Protein AF-A0A0F9I309-F1 (afdb_monomer)

Mean predicted aligned error: 13.03 Å

Organism: NCBI:txid412755

Sequence (153 aa):
MSNEKQIKEERSMVNDWACAQQLEIFKQRYLDPMEVRYEKAQKILDNKAHRWESLEQKQKAKDKFDEMDGYLSLYRALYGATMDLIHQHESLVNTMANGYSSWYNVASKKGKQMTEMMSMQANEIERIFQTFYDALGPLKLPLQPTKYKQDEN

Structure (mmCIF, N/CA/C/O backbone):
data_AF-A0A0F9I309-F1
#
_entry.id   AF-A0A0F9I309-F1
#
loop_
_atom_site.group_PDB
_atom_site.id
_atom_site.type_symbol
_atom_site.label_atom_id
_atom_site.label_alt_id
_atom_site.label_comp_id
_atom_site.label_asym_id
_atom_site.label_entity_id
_atom_site.label_seq_id
_atom_site.pdbx_PDB_ins_code
_atom_site.Cartn_x
_atom_site.Cartn_y
_atom_site.Cartn_z
_atom_site.occupancy
_atom_site.B_iso_or_equiv
_atom_site.auth_seq_id
_atom_site.auth_comp_id
_atom_site.auth_asym_id
_atom_site.auth_atom_id
_atom_site.pdbx_PDB_model_num
ATOM 1 N N . MET A 1 1 ? 15.939 39.214 -5.386 1.00 43.41 1 MET A N 1
ATOM 2 C CA . MET A 1 1 ? 15.252 38.232 -6.255 1.00 43.41 1 MET A CA 1
ATOM 3 C C . MET A 1 1 ? 16.238 37.154 -6.710 1.00 43.41 1 MET A C 1
ATOM 5 O O . MET A 1 1 ? 16.687 37.217 -7.844 1.00 43.41 1 MET A O 1
ATOM 9 N N . SER A 1 2 ? 16.637 36.206 -5.849 1.00 45.41 2 SER A N 1
ATOM 10 C CA . SER A 1 2 ? 17.481 35.085 -6.316 1.00 45.41 2 SER A CA 1
ATOM 11 C C . SER A 1 2 ? 17.544 33.865 -5.380 1.00 45.41 2 SER A C 1
ATOM 13 O O . SER A 1 2 ? 18.601 33.264 -5.261 1.00 45.41 2 SER A O 1
ATOM 15 N N . ASN A 1 3 ? 16.436 33.470 -4.742 1.00 43.28 3 ASN A N 1
ATOM 16 C CA . ASN A 1 3 ? 16.362 32.159 -4.064 1.00 43.28 3 ASN A CA 1
ATOM 17 C C . ASN A 1 3 ? 15.419 31.170 -4.764 1.00 43.28 3 ASN A C 1
ATOM 19 O O . ASN A 1 3 ? 15.589 29.965 -4.643 1.00 43.28 3 ASN A O 1
ATOM 23 N N . GLU A 1 4 ? 14.467 31.649 -5.566 1.00 39.97 4 GLU A N 1
ATOM 24 C CA . GLU A 1 4 ? 13.507 30.772 -6.255 1.00 39.97 4 GLU A CA 1
ATOM 25 C C . GLU A 1 4 ? 14.083 30.100 -7.509 1.00 39.97 4 GLU A C 1
ATOM 27 O O . GLU A 1 4 ? 13.566 29.077 -7.954 1.00 39.97 4 GLU A O 1
ATOM 32 N N . LYS A 1 5 ? 15.169 30.646 -8.076 1.00 40.78 5 LYS A N 1
ATOM 33 C CA . LYS A 1 5 ? 15.830 30.054 -9.248 1.00 40.78 5 LYS A CA 1
ATOM 34 C C . LYS A 1 5 ? 16.751 28.883 -8.894 1.00 40.78 5 LYS A C 1
ATOM 36 O O . LYS A 1 5 ? 16.805 27.944 -9.672 1.00 40.78 5 LYS A O 1
ATOM 41 N N . GLN A 1 6 ? 17.375 28.874 -7.712 1.00 37.47 6 GLN A N 1
ATOM 42 C CA . GLN A 1 6 ? 18.229 27.756 -7.282 1.00 37.47 6 GLN A CA 1
ATOM 43 C C . GLN A 1 6 ? 17.436 26.521 -6.827 1.00 37.47 6 GLN A C 1
ATOM 45 O O . GLN A 1 6 ? 17.901 25.404 -6.999 1.00 37.47 6 GLN A O 1
ATOM 50 N N . ILE A 1 7 ? 16.199 26.684 -6.346 1.00 42.81 7 ILE A N 1
ATOM 51 C CA . ILE A 1 7 ? 15.350 25.550 -5.924 1.00 42.81 7 ILE A CA 1
ATOM 52 C C . ILE A 1 7 ? 14.798 24.760 -7.133 1.00 42.81 7 ILE A C 1
ATOM 54 O O . ILE A 1 7 ? 14.333 23.628 -6.991 1.00 42.81 7 ILE A O 1
ATOM 58 N N . LYS A 1 8 ? 14.853 25.325 -8.347 1.00 40.03 8 LYS A N 1
ATOM 59 C CA . LYS A 1 8 ? 14.338 24.673 -9.561 1.00 40.03 8 LYS A CA 1
ATOM 60 C C . LYS A 1 8 ? 15.327 23.720 -10.237 1.00 40.03 8 LYS A C 1
ATOM 62 O O . LYS A 1 8 ? 14.873 22.868 -10.994 1.00 40.03 8 LYS A O 1
ATOM 67 N N . GLU A 1 9 ? 16.627 23.832 -9.968 1.00 38.66 9 GLU A N 1
ATOM 68 C CA . GLU A 1 9 ? 17.665 23.126 -10.740 1.00 38.66 9 GLU A CA 1
ATOM 69 C C . GLU A 1 9 ? 18.147 21.799 -10.124 1.00 38.66 9 GLU A C 1
ATOM 71 O O . GLU A 1 9 ? 18.822 21.033 -10.801 1.00 38.66 9 GLU A O 1
ATOM 76 N N . GLU A 1 10 ? 17.706 21.428 -8.918 1.00 36.94 10 GLU A N 1
ATOM 77 C CA . GLU A 1 10 ? 18.048 20.136 -8.286 1.00 36.94 10 GLU A CA 1
ATOM 78 C C . GLU A 1 10 ? 16.915 19.091 -8.314 1.00 36.94 10 GLU A C 1
ATOM 80 O O . GLU A 1 10 ? 16.920 18.125 -7.558 1.00 36.94 10 GLU A O 1
ATOM 85 N N . ARG A 1 11 ? 15.946 19.204 -9.232 1.00 39.41 11 ARG A N 1
ATOM 86 C CA . ARG A 1 11 ? 14.995 18.101 -9.518 1.00 39.41 11 ARG A CA 1
ATOM 87 C C . ARG A 1 11 ? 15.533 17.112 -10.559 1.00 39.41 11 ARG A C 1
ATOM 89 O O . ARG A 1 11 ? 14.777 16.528 -11.331 1.00 39.41 11 ARG A O 1
ATOM 96 N N . SER A 1 12 ? 16.850 16.926 -10.582 1.00 39.06 12 SER A N 1
ATOM 97 C CA . SER A 1 12 ? 17.536 15.939 -11.415 1.00 39.06 12 SER A CA 1
ATOM 98 C C . SER A 1 12 ? 17.614 14.596 -10.686 1.00 39.06 12 SER A C 1
ATOM 100 O O . SER A 1 12 ? 18.665 14.215 -10.182 1.00 39.06 12 SER A O 1
ATOM 102 N N . MET A 1 13 ? 16.484 13.895 -10.628 1.00 40.59 13 MET A N 1
ATOM 103 C CA . MET A 1 13 ? 16.381 12.434 -10.722 1.00 40.59 13 MET A CA 1
ATOM 104 C C . MET A 1 13 ? 14.893 12.084 -10.697 1.00 40.59 13 MET A C 1
ATOM 106 O O . MET A 1 13 ? 14.185 12.409 -9.747 1.00 40.59 13 MET A O 1
ATOM 110 N N . VAL A 1 14 ? 14.419 11.447 -11.768 1.00 44.25 14 VAL A N 1
ATOM 111 C CA . VAL A 1 14 ? 13.044 10.953 -11.942 1.00 44.25 14 VAL A CA 1
ATOM 112 C C . VAL A 1 14 ? 12.861 9.694 -11.088 1.00 44.25 14 VAL A C 1
ATOM 114 O O . VAL A 1 14 ? 12.652 8.605 -11.598 1.00 44.25 14 VAL A O 1
ATOM 117 N N . ASN A 1 15 ? 13.027 9.829 -9.776 1.00 51.50 15 ASN A N 1
ATOM 118 C CA . ASN A 1 15 ? 12.610 8.829 -8.804 1.00 51.50 15 ASN A CA 1
ATOM 119 C C . ASN A 1 15 ? 11.444 9.426 -8.036 1.00 51.50 15 ASN A C 1
ATOM 121 O O . ASN A 1 15 ? 11.456 10.616 -7.713 1.00 51.50 15 ASN A O 1
ATOM 125 N N . ASP A 1 16 ? 10.451 8.605 -7.718 1.00 60.66 16 ASP A N 1
ATOM 126 C CA . ASP A 1 16 ? 9.216 9.003 -7.033 1.00 60.66 16 ASP A CA 1
ATOM 127 C C . ASP A 1 16 ? 9.442 9.378 -5.550 1.00 60.66 16 ASP A C 1
ATOM 129 O O . ASP A 1 16 ? 8.575 9.237 -4.692 1.00 60.66 16 ASP A O 1
ATOM 133 N N . TRP A 1 17 ? 10.624 9.906 -5.230 1.00 68.44 17 TRP A N 1
ATOM 134 C CA . TRP A 1 17 ? 11.121 10.222 -3.899 1.00 68.44 17 TRP A CA 1
ATOM 135 C C . TRP A 1 17 ? 10.185 11.160 -3.137 1.00 68.44 17 TRP A C 1
ATOM 137 O O . TRP A 1 17 ? 9.969 10.981 -1.943 1.00 68.44 17 TRP A O 1
ATOM 147 N N . ALA A 1 18 ? 9.565 12.124 -3.823 1.00 76.06 18 ALA A N 1
ATOM 148 C CA . ALA A 1 18 ? 8.574 13.001 -3.207 1.00 76.06 18 ALA A CA 1
ATOM 149 C C . ALA A 1 18 ? 7.274 12.256 -2.855 1.00 76.06 18 ALA A C 1
ATOM 151 O O . ALA A 1 18 ? 6.728 12.480 -1.777 1.00 76.06 18 ALA A O 1
ATOM 152 N N . CYS A 1 19 ? 6.789 11.361 -3.724 1.00 80.94 19 CYS A N 1
ATOM 153 C CA . CYS A 1 19 ? 5.595 10.555 -3.457 1.00 80.94 19 CYS A CA 1
ATOM 154 C C . CYS A 1 19 ? 5.852 9.570 -2.308 1.00 80.94 19 CYS A C 1
ATOM 156 O O . CYS A 1 19 ? 5.101 9.560 -1.334 1.00 80.94 19 CYS A O 1
ATOM 158 N N . ALA A 1 20 ? 6.972 8.844 -2.359 1.00 82.88 20 ALA A N 1
ATOM 159 C CA . ALA A 1 20 ? 7.417 7.935 -1.306 1.00 82.88 20 ALA A CA 1
ATOM 160 C C . ALA A 1 20 ? 7.565 8.641 0.051 1.00 82.88 20 ALA A C 1
ATOM 162 O O . ALA A 1 20 ? 7.112 8.130 1.072 1.00 82.88 20 ALA A O 1
ATOM 163 N N . GLN A 1 21 ? 8.121 9.856 0.078 1.00 86.69 21 GLN A N 1
ATOM 164 C CA . GLN A 1 21 ? 8.204 10.642 1.310 1.00 86.69 21 GLN A CA 1
ATOM 165 C C . GLN A 1 21 ? 6.849 11.052 1.865 1.00 86.69 21 GLN A C 1
ATOM 167 O O . GLN A 1 21 ? 6.631 10.959 3.071 1.00 86.69 21 GLN A O 1
ATOM 172 N N . GLN A 1 22 ? 5.938 11.525 1.014 1.00 89.19 22 GLN A N 1
ATOM 173 C CA . GLN A 1 22 ? 4.592 11.875 1.466 1.00 89.19 22 GLN A CA 1
ATOM 174 C C . GLN A 1 22 ? 3.834 10.638 1.955 1.00 89.19 22 GLN A C 1
ATOM 176 O O . GLN A 1 22 ? 3.105 10.726 2.942 1.00 89.19 22 GLN A O 1
ATOM 181 N N . LEU A 1 23 ? 4.050 9.483 1.322 1.00 91.56 23 LEU A N 1
ATOM 182 C CA . LEU A 1 23 ? 3.478 8.210 1.741 1.00 91.56 23 LEU A CA 1
ATOM 183 C C . LEU A 1 23 ? 4.021 7.758 3.106 1.00 91.56 23 LEU A C 1
ATOM 185 O O . LEU A 1 23 ? 3.256 7.305 3.957 1.00 91.56 23 LEU A O 1
ATOM 189 N N . GLU A 1 24 ? 5.314 7.951 3.361 1.00 91.31 24 GLU A N 1
ATOM 190 C CA . GLU A 1 24 ? 5.923 7.658 4.661 1.00 91.31 24 GLU A CA 1
ATOM 191 C C . GLU A 1 24 ? 5.428 8.619 5.755 1.00 91.31 24 GLU A C 1
ATOM 193 O O . GLU A 1 24 ? 5.080 8.194 6.857 1.00 91.31 24 GLU A O 1
ATOM 198 N N . ILE A 1 25 ? 5.282 9.911 5.442 1.00 92.81 25 ILE A N 1
ATOM 199 C CA . ILE A 1 25 ? 4.651 10.885 6.349 1.00 92.81 25 ILE A CA 1
ATOM 200 C C . ILE A 1 25 ? 3.203 10.479 6.647 1.00 92.81 25 ILE A C 1
ATOM 202 O O . ILE A 1 25 ? 2.766 10.561 7.798 1.00 92.81 25 ILE A O 1
ATOM 206 N N . PHE A 1 26 ? 2.452 10.037 5.634 1.00 94.25 26 PHE A N 1
ATOM 207 C CA . PHE A 1 26 ? 1.093 9.532 5.811 1.00 94.25 26 PHE A CA 1
ATOM 208 C C . PHE A 1 26 ? 1.072 8.329 6.759 1.00 94.25 26 PHE A C 1
ATOM 210 O O . PHE A 1 26 ? 0.292 8.319 7.715 1.00 94.25 26 PHE A O 1
ATOM 217 N N . LYS A 1 27 ? 1.965 7.357 6.548 1.00 93.50 27 LYS A N 1
ATOM 218 C CA . LYS A 1 27 ? 2.086 6.179 7.406 1.00 93.50 27 LYS A CA 1
ATOM 219 C C . LYS A 1 27 ? 2.330 6.572 8.863 1.00 93.50 27 LYS A C 1
ATOM 221 O O . LYS A 1 27 ? 1.564 6.182 9.740 1.00 93.50 27 LYS A O 1
ATOM 226 N N . GLN A 1 28 ? 3.318 7.427 9.108 1.00 96.06 28 GLN A N 1
ATOM 227 C CA . GLN A 1 28 ? 3.694 7.850 10.459 1.00 96.06 28 GLN A CA 1
ATOM 228 C C . GLN A 1 28 ? 2.612 8.683 11.158 1.00 96.06 28 GLN A C 1
ATOM 230 O O . GLN A 1 28 ? 2.460 8.612 12.378 1.00 96.06 28 GLN A O 1
ATOM 235 N N . ARG A 1 29 ? 1.859 9.503 10.412 1.00 94.56 29 ARG A N 1
ATOM 236 C CA . ARG A 1 29 ? 0.837 10.394 10.988 1.00 94.56 29 ARG A CA 1
ATOM 237 C C . ARG A 1 29 ? -0.523 9.738 11.172 1.00 94.56 29 ARG A C 1
ATOM 239 O O . ARG A 1 29 ? -1.244 10.124 12.092 1.00 94.56 29 ARG A O 1
ATOM 246 N N . TYR A 1 30 ? -0.885 8.800 10.304 1.00 94.38 30 TYR A N 1
ATOM 247 C CA . TYR A 1 30 ? -2.245 8.268 10.240 1.00 94.38 30 TYR A CA 1
ATOM 248 C C . TYR A 1 30 ? -2.291 6.758 10.433 1.00 94.38 30 TYR A C 1
ATOM 250 O O . TYR A 1 30 ? -3.039 6.303 11.296 1.00 94.38 30 TYR A O 1
ATOM 258 N N . LEU A 1 31 ? -1.488 5.990 9.690 1.00 94.06 31 LEU A N 1
ATOM 259 C CA . LEU A 1 31 ? -1.548 4.528 9.731 1.00 94.06 31 LEU A CA 1
ATOM 260 C C . LEU A 1 31 ? -1.009 3.968 11.052 1.00 94.06 31 LEU A C 1
ATOM 262 O O . LEU A 1 31 ? -1.770 3.354 11.797 1.00 94.06 31 LEU A O 1
ATOM 266 N N . ASP A 1 32 ? 0.254 4.240 11.387 1.00 95.31 32 ASP A N 1
ATOM 267 C CA . ASP A 1 32 ? 0.905 3.672 12.576 1.00 95.31 32 ASP A CA 1
ATOM 268 C C . ASP A 1 32 ? 0.160 4.053 13.875 1.00 95.31 32 ASP A C 1
ATOM 270 O O . ASP A 1 32 ? -0.103 3.180 14.710 1.00 95.31 32 ASP A O 1
ATOM 274 N N . PRO A 1 33 ? -0.275 5.318 14.078 1.00 96.25 33 PRO A N 1
ATOM 275 C CA . PRO A 1 33 ? -1.055 5.664 15.262 1.00 96.25 33 PRO A CA 1
ATOM 276 C C . PRO A 1 33 ? -2.424 4.977 15.299 1.00 96.25 33 PRO A C 1
ATOM 278 O O . PRO A 1 33 ? -2.921 4.689 16.391 1.00 96.25 33 PRO A O 1
ATOM 281 N N . MET A 1 34 ? -3.046 4.731 14.139 1.00 94.62 34 MET A N 1
ATOM 282 C CA . MET A 1 34 ? -4.314 4.005 14.061 1.00 94.62 34 MET A CA 1
ATOM 283 C C . MET A 1 34 ? -4.123 2.530 14.416 1.00 94.62 34 MET A C 1
ATOM 285 O O . MET A 1 34 ? -4.905 2.010 15.205 1.00 94.62 34 MET A O 1
ATOM 289 N N . GLU A 1 35 ? -3.057 1.882 13.938 1.00 95.69 35 GLU A N 1
ATOM 290 C CA . GLU A 1 35 ? -2.719 0.497 14.297 1.00 95.69 35 GLU A CA 1
ATOM 291 C C . GLU A 1 35 ? -2.537 0.337 15.806 1.00 95.69 35 GLU A C 1
ATOM 293 O O . GLU A 1 35 ? -3.159 -0.524 16.427 1.00 95.6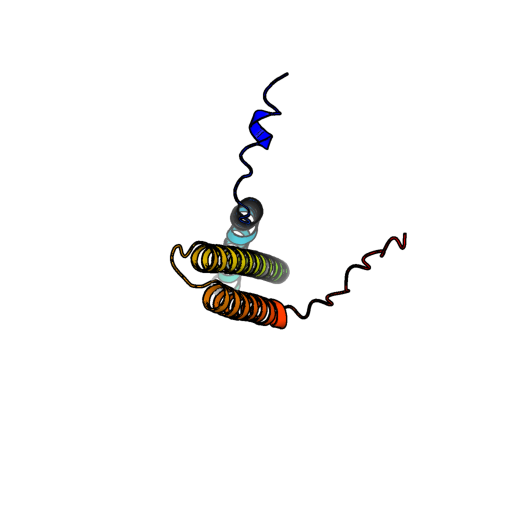9 35 GLU A O 1
ATOM 298 N N . VAL A 1 36 ? -1.788 1.244 16.436 1.00 96.31 36 VAL A N 1
ATOM 299 C CA . VAL A 1 36 ? -1.595 1.228 17.894 1.00 96.31 36 VAL A CA 1
ATOM 300 C C . VAL A 1 36 ? -2.920 1.405 18.648 1.00 96.31 36 VAL A C 1
ATOM 302 O O . VAL A 1 36 ? -3.126 0.792 19.700 1.00 96.31 36 VAL A O 1
ATOM 305 N N . ARG A 1 37 ? -3.828 2.262 18.161 1.00 94.00 37 ARG A N 1
ATOM 306 C CA . ARG A 1 37 ? -5.155 2.459 18.775 1.00 94.00 37 ARG A CA 1
ATOM 307 C C . ARG A 1 37 ? -6.041 1.231 18.598 1.00 94.00 37 ARG A C 1
ATOM 309 O O . ARG A 1 37 ? -6.674 0.817 19.569 1.00 94.00 37 ARG A O 1
ATOM 316 N N . TYR A 1 38 ? -6.038 0.650 17.404 1.00 96.31 38 TYR A N 1
ATOM 317 C CA . TYR A 1 38 ? -6.765 -0.567 17.073 1.00 96.31 38 TYR A CA 1
ATOM 318 C C . TYR A 1 38 ? -6.328 -1.728 17.973 1.00 96.31 38 TYR A C 1
ATOM 320 O O . TYR A 1 38 ? -7.161 -2.313 18.659 1.00 96.31 38 TYR A O 1
ATOM 328 N N . GLU A 1 39 ? -5.022 -1.987 18.091 1.00 96.06 39 GLU A N 1
ATOM 329 C CA . GLU A 1 39 ? -4.497 -3.051 18.956 1.00 96.06 39 GLU A CA 1
ATOM 330 C C . GLU A 1 39 ? -4.868 -2.854 20.430 1.00 96.06 39 GLU A C 1
ATOM 332 O O . GLU A 1 39 ? -5.180 -3.811 21.141 1.00 96.06 39 GLU A O 1
ATOM 337 N N . LYS A 1 40 ? -4.830 -1.609 20.921 1.00 94.81 40 LYS A N 1
ATOM 338 C CA . LYS A 1 40 ? -5.247 -1.293 22.294 1.00 94.81 40 LYS A CA 1
ATOM 339 C C . LYS A 1 40 ? -6.735 -1.562 22.500 1.00 94.81 40 LYS A C 1
ATOM 341 O O . LYS A 1 40 ? -7.100 -2.152 23.514 1.00 94.81 40 LYS A O 1
ATOM 346 N N . ALA A 1 41 ? -7.577 -1.143 21.560 1.00 93.69 41 ALA A N 1
ATOM 347 C CA . ALA A 1 41 ? -9.017 -1.368 21.621 1.00 93.69 41 ALA A CA 1
ATOM 348 C C . ALA A 1 41 ? -9.356 -2.866 21.545 1.00 93.69 41 ALA A C 1
ATOM 350 O O . ALA A 1 41 ? -10.135 -3.350 22.366 1.00 93.69 41 ALA A O 1
ATOM 351 N N . GLN A 1 42 ? -8.688 -3.609 20.660 1.00 95.75 42 GLN A N 1
ATOM 352 C CA . GLN A 1 42 ? -8.817 -5.060 20.549 1.00 95.75 42 GLN A CA 1
ATOM 353 C C . GLN A 1 42 ? -8.471 -5.753 21.871 1.00 95.75 42 GLN A C 1
ATOM 355 O O . GLN A 1 42 ? -9.272 -6.514 22.406 1.00 95.75 42 GLN A O 1
ATOM 360 N N . LYS A 1 43 ? -7.326 -5.405 22.477 1.00 95.44 43 LYS A N 1
ATOM 361 C CA . LYS A 1 43 ? -6.906 -5.949 23.780 1.00 95.44 43 LYS A CA 1
ATOM 362 C C . LYS A 1 43 ? -7.927 -5.688 24.887 1.00 95.44 43 LYS A C 1
ATOM 364 O O . LYS A 1 43 ? -8.095 -6.533 25.760 1.00 95.44 43 LYS A O 1
ATOM 369 N N . ILE A 1 44 ? -8.591 -4.531 24.885 1.00 93.00 44 ILE A N 1
ATOM 370 C CA . ILE A 1 44 ? -9.635 -4.211 25.870 1.00 93.00 44 ILE A CA 1
ATOM 371 C C . ILE A 1 44 ? -10.883 -5.071 25.638 1.00 93.00 44 ILE A C 1
ATOM 373 O O . ILE A 1 44 ? -11.432 -5.602 26.603 1.00 93.00 44 ILE A O 1
ATOM 377 N N . LEU A 1 45 ? -11.317 -5.228 24.385 1.00 92.31 45 LEU A N 1
ATOM 378 C CA . LEU A 1 45 ? -12.504 -6.017 24.042 1.00 92.31 45 LEU A CA 1
ATOM 379 C C . LEU A 1 45 ? -12.307 -7.520 24.287 1.00 92.31 45 LEU A C 1
ATOM 381 O O . LEU A 1 45 ? -13.229 -8.177 2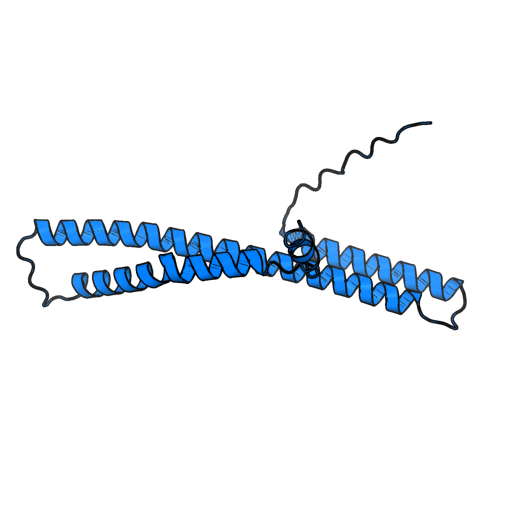4.775 1.00 92.31 45 LEU A O 1
ATOM 385 N N . ASP A 1 46 ? -11.107 -8.038 24.028 1.00 93.19 46 ASP A N 1
ATOM 386 C CA . ASP A 1 46 ? -10.758 -9.449 24.229 1.00 93.19 46 ASP A CA 1
ATOM 387 C C . ASP A 1 46 ? -10.478 -9.791 25.702 1.00 93.19 46 ASP A C 1
ATOM 389 O O . ASP A 1 46 ? -10.527 -10.958 26.113 1.00 93.19 46 ASP A O 1
ATOM 393 N N . ASN A 1 47 ? -10.201 -8.785 26.537 1.00 92.81 47 ASN A N 1
ATOM 394 C CA . ASN A 1 47 ? -9.919 -8.988 27.950 1.00 92.81 47 ASN A CA 1
ATOM 395 C C . ASN A 1 47 ? -11.192 -9.335 28.740 1.00 92.81 47 ASN A C 1
ATOM 397 O O . ASN A 1 47 ? -11.953 -8.468 29.170 1.00 92.81 47 ASN A O 1
ATOM 401 N N . LYS A 1 48 ? -11.361 -10.628 29.037 1.00 86.69 48 LYS A N 1
ATOM 402 C CA . LYS A 1 48 ? -12.469 -11.156 29.857 1.00 86.69 48 LYS A CA 1
ATOM 403 C C . LYS A 1 48 ? -12.515 -10.606 31.289 1.00 86.69 48 LYS A C 1
ATOM 405 O O . LYS A 1 48 ? -13.571 -10.662 31.911 1.00 86.69 48 LYS A O 1
ATOM 410 N N . ALA A 1 49 ? -11.400 -10.100 31.819 1.00 91.12 49 ALA A N 1
ATOM 411 C CA . ALA A 1 49 ? -11.327 -9.501 33.152 1.00 91.12 49 ALA A CA 1
ATOM 412 C C . ALA A 1 49 ? -11.636 -7.992 33.155 1.00 91.12 49 ALA A C 1
ATOM 414 O O . ALA A 1 49 ? -11.708 -7.386 34.227 1.00 91.12 49 ALA A O 1
ATOM 415 N N . HIS A 1 50 ? -11.816 -7.371 31.984 1.00 90.12 50 HIS A N 1
ATOM 416 C CA . HIS A 1 50 ? -12.176 -5.963 31.897 1.00 90.12 50 HIS A CA 1
ATOM 417 C C . HIS A 1 50 ? -13.587 -5.739 32.452 1.00 90.12 50 HIS A C 1
ATOM 419 O O . HIS A 1 50 ? -14.556 -6.374 32.026 1.00 90.12 50 HIS A O 1
ATOM 425 N N . ARG A 1 51 ? -13.704 -4.832 33.424 1.00 91.06 51 ARG A N 1
ATOM 426 C CA . ARG A 1 51 ? -14.980 -4.496 34.057 1.00 91.06 51 ARG A CA 1
ATOM 427 C C . ARG A 1 51 ? -15.643 -3.362 33.289 1.00 91.06 51 ARG A C 1
ATOM 429 O O . ARG A 1 51 ? -15.186 -2.229 33.354 1.00 91.06 51 ARG A O 1
ATOM 436 N N . TRP A 1 52 ? -16.723 -3.692 32.593 1.00 92.00 52 TRP A N 1
ATOM 437 C CA . TRP A 1 52 ? -17.612 -2.720 31.966 1.00 92.00 52 TRP A CA 1
ATOM 438 C C . TRP A 1 52 ? -18.629 -2.217 32.993 1.00 92.00 52 TRP A C 1
ATOM 440 O O . TRP A 1 52 ? -19.196 -3.015 33.737 1.00 92.00 52 TRP A O 1
ATOM 450 N N . GLU A 1 53 ? -18.876 -0.911 33.019 1.00 90.75 53 GLU A N 1
ATOM 451 C CA . GLU A 1 53 ? -19.863 -0.277 33.902 1.00 90.75 53 GLU A CA 1
ATOM 452 C C . GLU A 1 53 ? -21.298 -0.582 33.449 1.00 90.75 53 GLU A C 1
ATOM 454 O O . GLU A 1 53 ? -22.210 -0.670 34.269 1.00 90.75 53 GLU A O 1
ATOM 459 N N . SER A 1 54 ? -21.505 -0.781 32.143 1.00 93.88 54 SER A N 1
ATOM 460 C CA . SER A 1 54 ? -22.798 -1.161 31.570 1.00 93.88 54 SER A CA 1
ATOM 461 C C . SER A 1 54 ? -22.654 -1.934 30.254 1.00 93.88 54 SER A C 1
ATOM 463 O O . SER A 1 54 ? -21.628 -1.870 29.570 1.00 93.88 54 SER A O 1
ATOM 465 N N . LEU A 1 55 ? -23.718 -2.650 29.863 1.00 91.38 55 LEU A N 1
ATOM 466 C CA . LEU A 1 55 ? -23.806 -3.278 28.537 1.00 91.38 55 LEU A CA 1
ATOM 467 C C . LEU A 1 55 ? -23.734 -2.238 27.410 1.00 91.38 55 LEU A C 1
ATOM 469 O O . LEU A 1 55 ? -23.119 -2.494 26.379 1.00 91.38 55 LEU A O 1
ATOM 473 N N . GLU A 1 56 ? -24.305 -1.052 27.625 1.00 94.56 56 GLU A N 1
ATOM 474 C CA . GLU A 1 56 ? -24.273 0.046 26.658 1.00 94.56 56 GLU A CA 1
ATOM 475 C C . GLU A 1 56 ? -22.848 0.577 26.445 1.00 94.56 56 GLU A C 1
ATOM 477 O O . GLU A 1 56 ? -22.450 0.841 25.313 1.00 94.56 56 GLU A O 1
ATOM 482 N N . GLN A 1 57 ? -22.041 0.681 27.508 1.00 93.75 57 GLN A N 1
ATOM 483 C CA . GLN A 1 57 ? -20.635 1.084 27.402 1.00 93.75 57 GLN A CA 1
ATOM 484 C C . GLN A 1 57 ? -19.830 0.077 26.574 1.00 93.75 57 GLN A C 1
ATOM 486 O O . GLN A 1 57 ? -19.057 0.474 25.701 1.00 93.75 57 GLN A O 1
ATOM 491 N N . LYS A 1 58 ? -20.045 -1.222 26.816 1.00 92.75 58 LYS A N 1
ATOM 492 C CA . LYS A 1 58 ? -19.404 -2.293 26.047 1.00 92.75 58 LYS A CA 1
ATOM 493 C C . LYS A 1 58 ? -19.803 -2.242 24.573 1.00 92.75 58 LYS A C 1
ATOM 495 O O . LYS A 1 58 ? -18.937 -2.372 23.712 1.00 92.75 58 LYS A O 1
ATOM 500 N N . GLN A 1 59 ? -21.086 -2.021 24.281 1.00 94.38 59 GLN A N 1
ATOM 501 C CA . GLN A 1 59 ? -21.565 -1.908 22.905 1.00 94.38 59 GLN A CA 1
ATOM 502 C C . GLN A 1 59 ? -20.957 -0.690 22.201 1.00 94.38 59 GLN A C 1
ATOM 504 O O . GLN A 1 59 ? -20.366 -0.849 21.143 1.00 94.38 59 GLN A O 1
ATOM 509 N N . LYS A 1 60 ? -20.963 0.491 22.834 1.00 94.25 60 LYS A N 1
ATOM 510 C CA . LYS A 1 60 ? -20.318 1.697 22.282 1.00 94.25 60 LYS A CA 1
ATOM 511 C C . LYS A 1 60 ? -18.825 1.503 22.013 1.00 94.25 60 LYS A C 1
ATOM 513 O O . LYS A 1 60 ? -18.296 2.058 21.053 1.00 94.25 60 LYS A O 1
ATOM 518 N N . ALA A 1 61 ? -18.122 0.763 22.871 1.00 93.50 61 ALA A N 1
ATOM 519 C CA . ALA A 1 61 ? -16.712 0.446 22.659 1.00 93.50 61 ALA A CA 1
ATOM 520 C C . ALA A 1 61 ? -16.508 -0.491 21.462 1.00 93.50 61 ALA A C 1
ATOM 522 O O . ALA A 1 61 ? -15.568 -0.291 20.695 1.00 93.50 61 ALA A O 1
ATOM 523 N N . LYS A 1 62 ? -17.402 -1.470 21.286 1.00 95.12 62 LYS A N 1
ATOM 524 C CA . LYS A 1 62 ? -17.410 -2.357 20.123 1.00 95.12 62 LYS A CA 1
ATOM 525 C C . LYS A 1 62 ? -17.707 -1.592 18.831 1.00 95.12 62 LYS A C 1
ATOM 527 O O . LYS A 1 62 ? -16.938 -1.713 17.893 1.00 95.12 62 LYS A O 1
ATOM 532 N N . ASP A 1 63 ? -18.728 -0.738 18.817 1.00 95.69 63 ASP A N 1
ATOM 533 C CA . ASP A 1 63 ? -19.084 0.053 17.630 1.00 95.69 63 ASP A CA 1
ATOM 534 C C . ASP A 1 63 ? -17.912 0.944 17.182 1.00 95.69 63 ASP A C 1
ATOM 536 O O .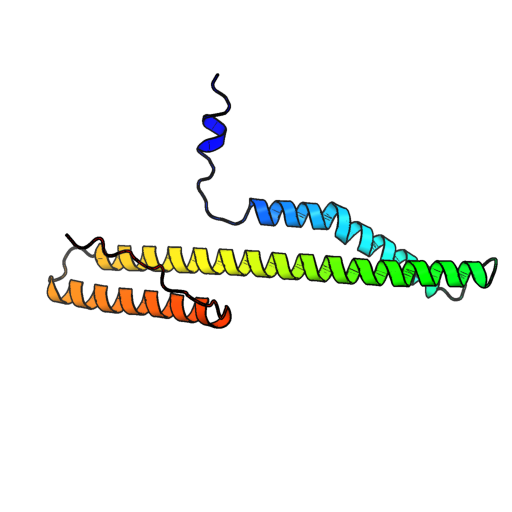 ASP A 1 63 ? -17.576 1.008 16.003 1.00 95.69 63 ASP A O 1
ATOM 540 N N . LYS A 1 64 ? -17.223 1.582 18.140 1.00 94.38 64 LYS A N 1
ATOM 541 C CA . LYS A 1 64 ? -16.005 2.360 17.859 1.00 94.38 64 LYS A CA 1
ATOM 542 C C . LYS A 1 64 ? -14.856 1.503 17.339 1.00 94.38 64 LYS A C 1
ATOM 544 O O . LYS A 1 64 ? -14.057 1.982 16.542 1.00 94.38 64 LYS A O 1
ATOM 549 N N . PHE A 1 65 ? -14.716 0.281 17.842 1.00 96.38 65 PHE A N 1
ATOM 550 C CA . PHE A 1 65 ? -13.700 -0.649 17.363 1.00 96.38 65 PHE A CA 1
ATOM 551 C C . PHE A 1 65 ? -13.973 -1.078 15.923 1.00 96.38 65 PHE A C 1
ATOM 553 O O . PHE A 1 65 ? -13.062 -1.002 15.106 1.00 96.38 65 PHE A O 1
ATOM 560 N N . ASP A 1 66 ? -15.220 -1.420 15.605 1.00 95.31 66 ASP A N 1
ATOM 561 C CA . ASP A 1 66 ? -15.641 -1.790 14.253 1.00 95.31 66 ASP A CA 1
ATOM 562 C C . ASP A 1 66 ? -15.444 -0.609 13.274 1.00 95.31 66 ASP A C 1
ATOM 564 O O . ASP A 1 66 ? -14.974 -0.789 12.150 1.00 95.31 66 ASP A O 1
ATOM 568 N N . GLU A 1 67 ? -15.706 0.630 13.711 1.00 95.00 67 GLU A N 1
ATOM 569 C CA . GLU A 1 67 ? -15.403 1.837 12.929 1.00 95.00 67 GLU A CA 1
ATOM 570 C C . GLU A 1 67 ? -13.887 2.012 12.694 1.00 95.00 67 GLU A C 1
ATOM 572 O O . GLU A 1 67 ? -13.450 2.294 11.574 1.00 95.00 67 GLU A O 1
ATOM 577 N N . MET A 1 68 ? -13.065 1.816 13.734 1.00 94.81 68 MET A N 1
ATOM 578 C CA . MET A 1 68 ? -11.601 1.864 13.617 1.00 94.81 68 MET A CA 1
ATOM 579 C C . MET A 1 68 ? -11.057 0.784 12.676 1.00 94.81 68 MET A C 1
ATOM 581 O O . MET A 1 68 ? -10.139 1.080 11.913 1.00 94.81 68 MET A O 1
ATOM 585 N N . ASP A 1 69 ? -11.617 -0.428 12.703 1.00 95.38 69 ASP A N 1
ATOM 586 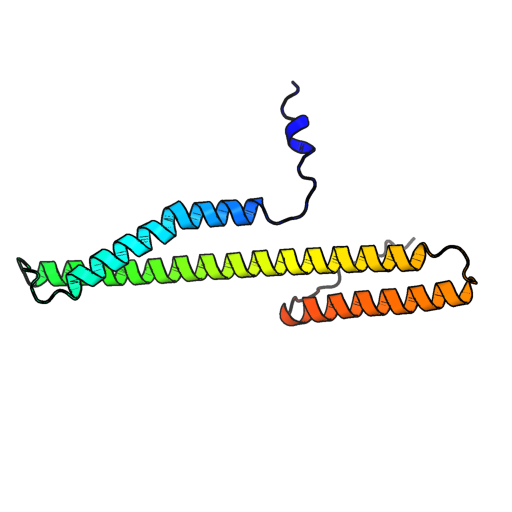C CA . ASP A 1 69 ? -11.256 -1.517 11.788 1.00 95.38 69 ASP A CA 1
ATOM 587 C C . ASP A 1 69 ? -11.495 -1.117 10.325 1.00 95.38 69 ASP A C 1
ATOM 589 O O . ASP A 1 69 ? -10.606 -1.240 9.478 1.00 95.38 69 ASP A O 1
ATOM 593 N N . GLY A 1 70 ? -12.659 -0.520 10.045 1.00 94.44 70 GLY A N 1
ATOM 594 C CA . GLY A 1 70 ? -13.001 -0.006 8.720 1.00 94.44 70 GLY A CA 1
ATOM 595 C C . GLY A 1 70 ? -12.006 1.041 8.210 1.00 94.44 70 GLY A C 1
ATOM 596 O O . GLY A 1 70 ? -11.497 0.926 7.091 1.00 94.44 70 GLY A O 1
ATOM 597 N N . TYR A 1 71 ? -11.669 2.040 9.034 1.00 93.12 71 TYR A N 1
ATOM 598 C CA . TYR A 1 71 ? -10.675 3.051 8.653 1.00 93.12 71 TYR A CA 1
ATOM 599 C C . TYR A 1 71 ? -9.272 2.468 8.491 1.00 93.12 71 TYR A C 1
ATOM 601 O O . TYR A 1 71 ? -8.556 2.847 7.562 1.00 93.12 71 TYR A O 1
ATOM 609 N N . LEU A 1 72 ? -8.866 1.553 9.373 1.00 94.38 72 LEU A N 1
ATOM 610 C CA . LEU A 1 72 ? -7.550 0.932 9.305 1.00 94.38 72 LEU A CA 1
ATOM 611 C C . LEU A 1 72 ? -7.395 0.097 8.030 1.00 94.38 72 LEU A C 1
ATOM 613 O O . LEU A 1 72 ? -6.371 0.197 7.353 1.00 94.38 72 LEU A O 1
ATOM 617 N N . SER A 1 73 ? -8.423 -0.672 7.671 1.00 94.44 73 SER A N 1
ATOM 618 C CA . SER A 1 73 ? -8.477 -1.418 6.412 1.00 94.44 73 SER A CA 1
ATOM 619 C C . SER A 1 73 ? -8.300 -0.492 5.203 1.00 94.44 73 SER A C 1
ATOM 621 O O . SER A 1 73 ? -7.458 -0.747 4.339 1.00 94.44 73 SER A O 1
ATOM 623 N N . LEU A 1 74 ? -9.001 0.647 5.188 1.00 93.81 74 LEU A N 1
ATOM 624 C CA . LEU A 1 74 ? -8.887 1.640 4.120 1.00 93.81 74 LEU A CA 1
ATOM 625 C C . LEU A 1 74 ? -7.487 2.273 4.047 1.00 93.81 74 LEU A C 1
ATOM 627 O O . LEU A 1 74 ? -6.928 2.395 2.957 1.00 93.81 74 LEU A O 1
ATOM 631 N N . TYR A 1 75 ? -6.887 2.640 5.184 1.00 93.12 75 TYR A N 1
ATOM 632 C CA . TYR A 1 75 ? -5.530 3.196 5.211 1.00 93.12 75 TYR A CA 1
ATOM 633 C C . TYR A 1 75 ? -4.473 2.189 4.759 1.00 93.12 75 TYR A C 1
ATOM 635 O O . TYR A 1 75 ? -3.566 2.566 4.017 1.00 93.12 75 TYR A O 1
ATOM 643 N N . ARG A 1 76 ? -4.602 0.915 5.145 1.00 92.94 76 ARG A N 1
ATOM 644 C CA . ARG A 1 76 ? -3.712 -0.158 4.677 1.00 92.94 76 ARG A CA 1
ATOM 645 C C . ARG A 1 76 ? -3.836 -0.377 3.175 1.00 92.94 76 ARG A C 1
ATOM 647 O O . ARG A 1 76 ? -2.817 -0.450 2.494 1.00 92.94 76 ARG A O 1
ATOM 654 N N . ALA A 1 77 ? -5.063 -0.434 2.659 1.00 90.88 77 ALA A N 1
ATOM 655 C CA . ALA A 1 77 ? -5.317 -0.584 1.231 1.00 90.88 77 ALA A CA 1
ATOM 656 C C . ALA A 1 77 ? -4.731 0.584 0.422 1.00 90.88 77 ALA A C 1
ATOM 658 O O . ALA A 1 77 ? -4.039 0.356 -0.568 1.00 90.88 77 ALA A O 1
ATOM 659 N N . LEU A 1 78 ? -4.948 1.826 0.870 1.00 91.06 78 LEU A N 1
ATOM 660 C CA . LEU A 1 78 ? -4.396 3.015 0.218 1.00 91.06 78 LEU A CA 1
ATOM 661 C C . LEU A 1 78 ? -2.863 3.023 0.250 1.00 91.06 78 LEU A C 1
ATOM 663 O O . LEU A 1 78 ? -2.231 3.297 -0.772 1.00 91.06 78 LEU A O 1
ATOM 667 N N . TYR A 1 79 ? -2.268 2.718 1.407 1.00 92.25 79 TYR A N 1
ATOM 668 C CA . TYR A 1 79 ? -0.817 2.672 1.556 1.00 92.25 79 TYR A CA 1
ATOM 669 C 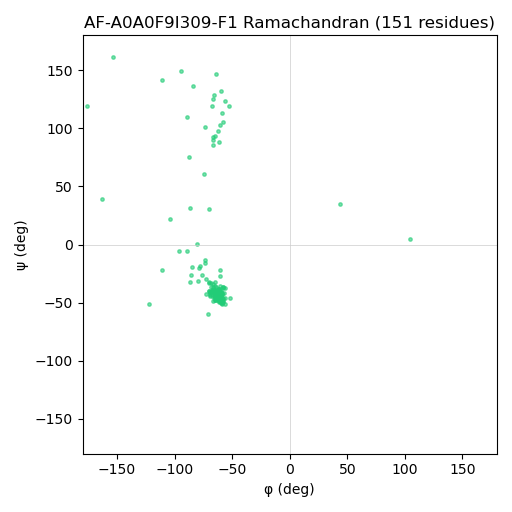C . TYR A 1 79 ? -0.198 1.610 0.643 1.00 92.25 79 TYR A C 1
ATOM 671 O O . TYR A 1 79 ? 0.710 1.925 -0.122 1.00 92.25 79 TYR A O 1
ATOM 679 N N . GLY A 1 80 ? -0.738 0.387 0.666 1.00 87.44 80 GLY A N 1
ATOM 680 C CA . GLY A 1 80 ? -0.277 -0.713 -0.179 1.00 87.44 80 GLY A CA 1
ATOM 681 C C . GLY A 1 80 ? -0.380 -0.386 -1.667 1.00 87.44 80 GLY A C 1
ATOM 682 O O . GLY A 1 80 ? 0.619 -0.459 -2.374 1.00 87.44 80 GLY A O 1
ATOM 683 N N . ALA A 1 81 ? -1.545 0.080 -2.127 1.00 85.81 81 ALA A N 1
ATOM 684 C CA . ALA A 1 81 ? -1.748 0.423 -3.535 1.00 85.81 81 ALA A CA 1
ATOM 685 C C . ALA A 1 81 ? -0.817 1.551 -4.015 1.00 85.81 81 ALA A C 1
ATOM 687 O O . ALA A 1 81 ? -0.314 1.507 -5.136 1.00 85.81 81 ALA A O 1
ATOM 688 N N . THR A 1 82 ? -0.566 2.558 -3.171 1.00 86.62 82 THR A N 1
ATOM 689 C CA . THR A 1 82 ? 0.356 3.653 -3.514 1.00 86.62 82 THR A CA 1
ATOM 690 C C . THR A 1 82 ? 1.803 3.162 -3.552 1.00 86.62 82 THR A C 1
ATOM 692 O O . THR A 1 82 ? 2.551 3.541 -4.449 1.00 86.62 82 THR A O 1
ATOM 695 N N . MET A 1 83 ? 2.195 2.290 -2.621 1.00 86.00 83 MET A N 1
ATOM 696 C CA . MET A 1 83 ? 3.535 1.706 -2.599 1.00 86.00 83 MET A CA 1
ATOM 697 C C . MET A 1 83 ? 3.788 0.815 -3.821 1.00 86.00 83 MET A C 1
ATOM 699 O O . MET A 1 83 ? 4.843 0.908 -4.445 1.00 86.00 83 MET A O 1
ATOM 703 N N . ASP A 1 84 ? 2.799 0.010 -4.214 1.00 83.44 84 ASP A N 1
ATOM 704 C CA . ASP A 1 84 ? 2.865 -0.802 -5.430 1.00 83.44 84 ASP A CA 1
ATOM 705 C C . ASP A 1 84 ? 3.041 0.071 -6.678 1.00 83.44 84 ASP A C 1
ATOM 707 O O . ASP A 1 84 ? 3.845 -0.255 -7.551 1.00 83.44 84 ASP A O 1
ATOM 711 N N . LEU A 1 85 ? 2.337 1.205 -6.749 1.00 83.12 85 LEU A N 1
ATOM 712 C CA . LEU A 1 85 ? 2.467 2.157 -7.851 1.00 83.12 85 LEU A CA 1
ATOM 713 C C . LEU A 1 85 ? 3.866 2.786 -7.908 1.00 83.12 85 LEU A C 1
ATOM 715 O O . LEU A 1 85 ? 4.446 2.863 -8.990 1.00 83.12 85 LEU A O 1
ATOM 719 N N . ILE A 1 86 ? 4.429 3.179 -6.760 1.00 82.06 86 ILE A N 1
ATOM 720 C CA . ILE A 1 86 ? 5.799 3.708 -6.672 1.00 82.06 86 ILE A CA 1
ATOM 721 C C . ILE A 1 86 ? 6.801 2.659 -7.169 1.00 82.06 86 ILE A C 1
ATOM 723 O O . ILE A 1 86 ? 7.617 2.952 -8.040 1.00 82.06 86 ILE A O 1
ATOM 727 N N . HIS A 1 87 ? 6.707 1.417 -6.686 1.00 79.81 87 HIS A N 1
ATOM 728 C CA . HIS A 1 87 ? 7.593 0.337 -7.128 1.00 79.81 87 HIS A CA 1
ATOM 729 C C . HIS A 1 87 ? 7.460 0.036 -8.624 1.00 79.81 87 HIS A C 1
ATOM 731 O O . HIS A 1 87 ? 8.461 -0.208 -9.301 1.00 79.81 87 HIS A O 1
ATOM 737 N N . GLN A 1 88 ? 6.237 0.052 -9.162 1.00 78.31 88 GLN A N 1
ATOM 738 C CA . GLN A 1 88 ? 6.009 -0.116 -10.597 1.00 78.31 88 GLN A CA 1
ATOM 739 C C . GLN A 1 88 ? 6.660 1.013 -11.395 1.00 78.31 88 GLN A C 1
ATOM 741 O O . GLN A 1 88 ? 7.344 0.742 -12.381 1.00 78.31 88 GLN A O 1
ATOM 746 N N . HIS A 1 89 ? 6.498 2.262 -10.957 1.00 81.38 89 HIS A N 1
ATOM 747 C CA . HIS A 1 89 ? 7.127 3.409 -11.598 1.00 81.38 89 HIS A CA 1
ATOM 748 C C . HIS A 1 89 ? 8.660 3.306 -11.566 1.00 81.38 89 HIS A C 1
ATOM 750 O O . HIS A 1 89 ? 9.299 3.408 -12.613 1.00 81.38 89 HIS A O 1
ATOM 756 N N . GLU A 1 90 ? 9.262 3.018 -10.409 1.00 78.31 90 GLU A N 1
ATOM 757 C CA . GLU A 1 90 ? 10.714 2.829 -10.280 1.00 78.31 90 GLU A CA 1
ATOM 758 C C . GLU A 1 90 ? 11.226 1.682 -11.164 1.00 78.31 90 GLU A C 1
ATOM 760 O O . GLU A 1 90 ? 12.249 1.814 -11.839 1.00 78.31 90 GLU A O 1
ATOM 765 N N . SER A 1 91 ? 10.495 0.567 -11.222 1.00 76.81 91 SER A N 1
ATOM 766 C CA . SER A 1 91 ? 10.813 -0.563 -12.099 1.00 76.81 91 SER A CA 1
ATOM 767 C C . SER A 1 91 ? 10.800 -0.166 -13.581 1.00 76.81 91 SER A C 1
ATOM 769 O O . SER A 1 91 ? 11.725 -0.500 -14.329 1.00 76.81 91 SER A O 1
ATOM 771 N N . LEU A 1 92 ? 9.801 0.610 -14.013 1.00 77.06 92 LEU A N 1
ATOM 772 C CA . LEU A 1 92 ? 9.706 1.114 -15.386 1.00 77.06 92 LEU A CA 1
ATOM 773 C C . LEU A 1 92 ? 10.836 2.098 -15.714 1.00 77.06 92 LEU A C 1
ATOM 775 O O . LEU A 1 92 ? 11.462 1.975 -16.769 1.00 77.06 92 LEU A O 1
ATOM 779 N N . VAL A 1 93 ? 11.146 3.031 -14.809 1.00 77.19 93 VAL A N 1
ATOM 780 C CA . VAL A 1 93 ? 12.260 3.982 -14.972 1.00 77.19 93 VAL A CA 1
ATOM 781 C C . VAL A 1 93 ? 13.592 3.241 -15.086 1.00 77.19 93 VAL A C 1
ATOM 783 O O . VAL A 1 93 ? 14.379 3.524 -15.992 1.00 77.19 93 VAL A O 1
ATOM 786 N N . ASN A 1 94 ? 13.830 2.243 -14.234 1.00 76.62 94 ASN A N 1
ATOM 787 C CA . ASN A 1 94 ? 15.030 1.408 -14.298 1.00 76.62 94 ASN A CA 1
ATOM 788 C C . ASN A 1 94 ? 15.109 0.623 -15.612 1.00 76.62 94 ASN A C 1
ATOM 790 O O . ASN A 1 94 ? 16.170 0.548 -16.233 1.00 76.62 94 ASN A O 1
ATOM 794 N N . THR A 1 95 ? 13.984 0.078 -16.074 1.00 78.81 95 THR A N 1
ATOM 795 C CA . THR A 1 95 ? 13.906 -0.630 -17.358 1.00 78.81 95 THR A CA 1
ATOM 796 C C . THR A 1 95 ? 14.257 0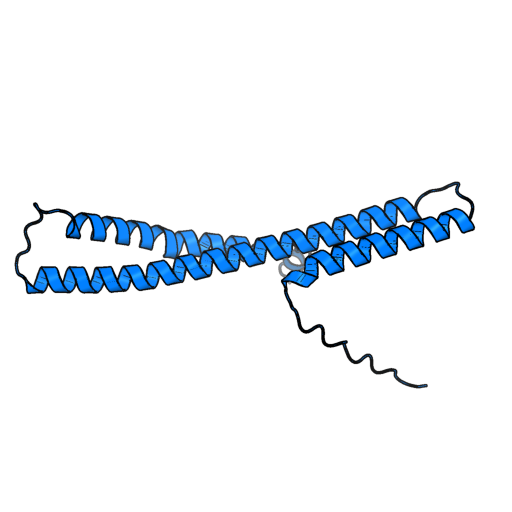.305 -18.519 1.00 78.81 95 THR A C 1
ATOM 798 O O . THR A 1 95 ? 15.060 -0.059 -19.379 1.00 78.81 95 THR A O 1
ATOM 801 N N . MET A 1 96 ? 13.736 1.537 -18.512 1.00 73.81 96 MET A N 1
ATOM 802 C CA . MET A 1 96 ? 14.060 2.582 -19.493 1.00 73.81 96 MET A CA 1
ATOM 803 C C . MET A 1 96 ? 15.544 2.960 -19.477 1.00 73.81 96 MET A C 1
ATOM 805 O O . MET A 1 96 ? 16.188 2.981 -20.528 1.00 73.81 96 MET A O 1
ATOM 809 N N . ALA A 1 97 ? 16.107 3.212 -18.294 1.00 72.75 97 ALA A N 1
ATOM 810 C CA . ALA A 1 97 ? 17.517 3.559 -18.135 1.00 72.75 97 ALA A CA 1
ATOM 811 C C . ALA A 1 97 ? 18.443 2.432 -18.626 1.00 72.75 97 ALA A C 1
ATOM 813 O O . ALA A 1 97 ? 19.417 2.688 -19.339 1.00 72.75 97 ALA A O 1
ATOM 814 N N . ASN A 1 98 ? 18.103 1.179 -18.312 1.00 76.19 98 ASN A N 1
ATOM 815 C CA . ASN A 1 98 ? 18.838 0.002 -18.769 1.00 76.19 98 ASN A CA 1
ATOM 816 C C . ASN A 1 98 ? 18.750 -0.177 -20.288 1.00 76.19 98 ASN A C 1
ATOM 818 O O . ASN A 1 98 ? 19.763 -0.470 -20.926 1.00 76.19 98 ASN A O 1
ATOM 822 N N . GLY A 1 99 ? 17.570 0.039 -20.878 1.00 77.44 99 GLY A N 1
ATOM 823 C CA . GLY A 1 99 ? 17.386 0.020 -22.329 1.00 77.44 99 GLY A CA 1
ATOM 824 C C . GLY A 1 99 ? 18.255 1.069 -23.025 1.00 77.44 99 GLY A C 1
ATOM 825 O O . GLY A 1 99 ? 19.028 0.734 -23.922 1.00 77.44 99 GLY A O 1
ATOM 826 N N . TYR A 1 100 ? 18.216 2.319 -22.553 1.00 71.94 100 TYR A N 1
ATOM 827 C CA . TYR A 1 100 ? 19.038 3.401 -23.101 1.00 71.94 100 TYR A CA 1
ATOM 828 C C . TYR A 1 100 ? 20.543 3.125 -22.973 1.00 71.94 100 TYR A C 1
ATOM 830 O O . TYR A 1 100 ? 21.286 3.266 -23.945 1.00 71.94 100 TYR A O 1
ATOM 838 N N . SER A 1 101 ? 20.997 2.690 -21.793 1.00 74.69 101 SER A N 1
ATOM 839 C CA . SER A 1 101 ? 22.404 2.350 -21.546 1.00 74.69 101 SER A CA 1
ATOM 840 C C . SER A 1 101 ? 22.883 1.227 -22.470 1.00 74.69 101 SER A C 1
ATOM 842 O O . SER A 1 101 ? 23.947 1.324 -23.084 1.00 74.69 101 SER A O 1
ATOM 844 N N . SER A 1 102 ? 22.072 0.180 -22.634 1.00 77.50 102 SER A N 1
ATOM 845 C CA . SER A 1 102 ? 22.404 -0.945 -23.506 1.00 77.50 102 SER A CA 1
ATOM 846 C C . SER A 1 102 ? 22.485 -0.529 -24.977 1.00 77.50 102 SER A C 1
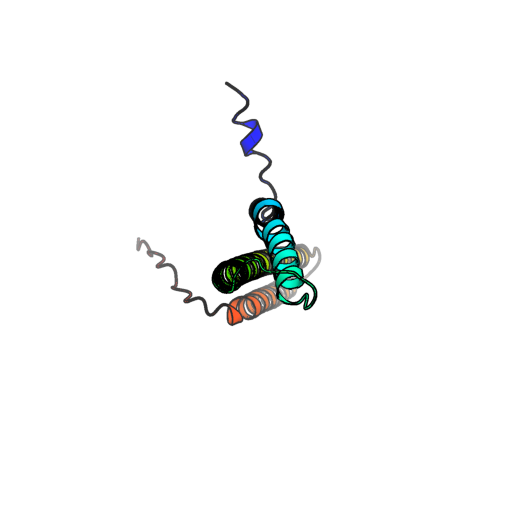ATOM 848 O O . SER A 1 102 ? 23.479 -0.825 -25.646 1.00 77.50 102 SER A O 1
ATOM 850 N N . TRP A 1 103 ? 21.518 0.258 -25.459 1.00 75.94 103 TRP A N 1
ATOM 851 C CA . TRP A 1 103 ? 21.557 0.826 -26.806 1.00 75.94 103 TRP A CA 1
ATOM 852 C C . TRP A 1 103 ? 22.797 1.701 -27.035 1.00 75.94 103 TRP A C 1
ATOM 854 O O . TRP A 1 103 ? 23.513 1.499 -28.017 1.00 75.94 103 TRP A O 1
ATOM 864 N N . TYR A 1 104 ? 23.112 2.615 -26.111 1.00 73.12 104 TYR A N 1
ATOM 865 C CA . TYR A 1 104 ? 24.299 3.475 -26.191 1.00 73.12 104 TYR A CA 1
ATOM 866 C C . TYR A 1 104 ? 25.600 2.658 -26.255 1.00 73.12 104 TYR A C 1
ATOM 868 O O . TYR A 1 104 ? 26.495 2.944 -27.055 1.00 73.12 104 TYR A O 1
ATOM 876 N N . ASN A 1 105 ? 25.702 1.593 -25.459 1.00 76.88 105 ASN A N 1
ATOM 877 C CA . ASN A 1 105 ? 26.864 0.705 -25.456 1.00 76.88 105 ASN A CA 1
ATOM 878 C C . ASN A 1 105 ? 26.994 -0.112 -26.749 1.00 76.88 105 ASN A C 1
ATOM 880 O O . ASN A 1 105 ? 28.109 -0.389 -27.189 1.00 76.88 105 ASN A O 1
ATOM 884 N N . VAL A 1 106 ? 25.883 -0.494 -27.383 1.00 73.31 106 VAL A N 1
ATOM 885 C CA . VAL A 1 106 ? 25.900 -1.164 -28.692 1.00 73.31 106 VAL A CA 1
ATOM 886 C C . VAL A 1 106 ? 26.257 -0.179 -29.807 1.00 73.31 106 VAL A C 1
ATOM 888 O O . VAL A 1 106 ? 27.088 -0.501 -30.658 1.00 73.31 106 VAL A O 1
ATOM 891 N N . ALA A 1 107 ? 25.693 1.030 -29.779 1.00 63.12 107 ALA A N 1
ATOM 892 C CA . ALA A 1 107 ? 25.926 2.066 -30.781 1.00 63.12 107 ALA A CA 1
ATOM 893 C C . ALA A 1 107 ? 27.343 2.662 -30.726 1.00 63.12 107 ALA A C 1
ATOM 895 O O . ALA A 1 107 ? 27.908 3.003 -31.761 1.00 63.12 107 ALA A O 1
ATOM 896 N N . SER A 1 108 ? 27.950 2.749 -29.540 1.00 62.22 108 SER A N 1
ATOM 897 C CA . SER A 1 108 ? 29.288 3.329 -29.349 1.00 62.22 108 SER A CA 1
ATOM 898 C C . SER A 1 108 ? 30.455 2.392 -29.694 1.00 62.22 108 SER A C 1
ATOM 900 O O . SER A 1 108 ? 31.614 2.806 -29.584 1.00 62.22 108 SER A O 1
ATOM 902 N N . LYS A 1 109 ? 30.205 1.146 -30.138 1.00 60.84 109 LYS A N 1
ATOM 903 C CA . LYS A 1 109 ? 31.273 0.191 -30.495 1.00 60.84 109 LYS A CA 1
ATOM 904 C C . LYS A 1 109 ? 32.084 0.671 -31.706 1.00 60.84 109 LYS A C 1
ATOM 906 O O . LYS A 1 109 ? 31.769 0.371 -32.857 1.00 60.84 109 LYS A O 1
ATOM 911 N N . LYS A 1 110 ? 33.190 1.368 -31.427 1.00 51.47 110 LYS A N 1
ATOM 912 C CA . LYS A 1 110 ? 34.252 1.688 -32.393 1.00 51.47 110 LYS A CA 1
ATOM 913 C C . LYS A 1 110 ? 34.856 0.400 -32.967 1.00 51.47 110 LYS A C 1
ATOM 915 O O . LYS A 1 110 ? 35.240 -0.489 -32.213 1.00 51.47 110 LYS A O 1
ATOM 920 N N . GLY A 1 111 ? 34.989 0.337 -34.295 1.00 55.38 111 GLY A N 1
ATOM 921 C CA . GLY A 1 111 ? 35.772 -0.693 -34.995 1.00 55.38 111 GLY A CA 1
ATOM 922 C C . GLY A 1 111 ? 34.988 -1.807 -35.700 1.00 55.38 111 GLY A C 1
ATOM 923 O O . GLY A 1 111 ? 35.621 -2.716 -36.227 1.00 55.38 111 GLY A O 1
ATOM 924 N N . LYS A 1 112 ? 33.649 -1.758 -35.747 1.00 61.72 112 LYS A N 1
ATOM 925 C CA . LYS A 1 112 ? 32.833 -2.718 -36.519 1.00 61.72 112 LYS A CA 1
ATOM 926 C C . LYS A 1 112 ? 32.478 -2.206 -37.917 1.00 61.72 112 LYS A C 1
ATOM 928 O O . LYS A 1 112 ? 32.318 -1.002 -38.109 1.00 61.72 112 LYS A O 1
ATOM 933 N N . GLN A 1 113 ? 32.325 -3.123 -38.877 1.00 59.59 113 GLN A N 1
ATOM 934 C CA . GLN A 1 113 ? 31.795 -2.802 -40.206 1.00 59.59 113 GLN A CA 1
ATOM 935 C C . GLN A 1 113 ? 30.336 -2.326 -40.105 1.00 59.59 113 GLN A C 1
ATOM 937 O O . GLN A 1 113 ? 29.573 -2.779 -39.250 1.00 59.59 113 GLN A O 1
ATOM 942 N N . MET A 1 114 ? 29.944 -1.401 -40.983 1.00 61.91 114 MET A N 1
ATOM 943 C CA . MET A 1 114 ? 28.664 -0.680 -40.916 1.00 61.91 114 MET A CA 1
ATOM 944 C C . MET A 1 114 ? 27.432 -1.605 -40.932 1.00 61.91 114 MET A C 1
ATOM 946 O O . MET A 1 114 ? 26.473 -1.366 -40.206 1.00 61.91 114 MET A O 1
ATOM 950 N N . THR A 1 115 ? 27.475 -2.698 -41.693 1.00 66.25 115 THR A N 1
ATOM 951 C CA . THR A 1 115 ? 26.403 -3.706 -41.787 1.00 66.25 115 THR A CA 1
ATOM 952 C C . THR A 1 115 ? 26.227 -4.524 -40.506 1.00 66.25 115 THR A C 1
ATOM 954 O O . THR A 1 115 ? 25.099 -4.758 -40.067 1.00 66.25 115 THR A O 1
ATOM 957 N N . GLU A 1 116 ? 27.326 -4.921 -39.861 1.00 65.38 116 GLU A N 1
ATOM 958 C CA . GLU A 1 116 ? 27.285 -5.604 -38.562 1.00 65.38 116 GLU A CA 1
ATOM 959 C C . GLU A 1 116 ? 26.763 -4.672 -37.467 1.00 65.38 116 GLU A C 1
ATOM 961 O O . GLU A 1 116 ? 25.992 -5.085 -36.603 1.00 65.38 116 GLU A O 1
ATOM 966 N N . MET A 1 117 ? 27.148 -3.395 -37.527 1.00 67.50 117 MET A N 1
ATOM 967 C CA . MET A 1 117 ? 26.690 -2.371 -36.594 1.00 67.50 117 MET A CA 1
ATOM 968 C C . MET A 1 117 ? 25.181 -2.124 -36.723 1.00 67.50 117 MET A C 1
ATOM 970 O O . MET A 1 117 ? 24.489 -2.110 -35.708 1.00 67.50 117 MET A O 1
ATOM 974 N N . MET A 1 118 ? 24.659 -2.020 -37.951 1.00 69.06 118 MET A N 1
ATOM 975 C CA . MET A 1 118 ? 23.221 -1.863 -38.201 1.00 69.06 118 MET A CA 1
ATOM 976 C C . MET A 1 118 ? 22.406 -3.072 -37.727 1.00 69.06 118 MET A C 1
ATOM 978 O O . MET A 1 118 ? 21.380 -2.897 -37.074 1.00 69.06 118 MET A O 1
ATOM 982 N N . SER A 1 119 ? 22.882 -4.294 -37.986 1.00 76.69 119 SER A N 1
ATOM 983 C CA . SER A 1 119 ? 22.189 -5.519 -37.550 1.00 76.69 119 SER A CA 1
ATOM 984 C C . SER A 1 119 ? 22.154 -5.638 -36.022 1.00 76.69 119 SER A C 1
ATOM 986 O O . SER A 1 119 ? 21.137 -6.000 -35.438 1.00 76.69 119 SER A O 1
ATOM 988 N N . MET A 1 120 ? 23.251 -5.277 -35.346 1.00 75.00 120 MET A N 1
ATOM 989 C CA . MET A 1 120 ? 23.301 -5.258 -33.882 1.00 75.00 120 MET A CA 1
ATOM 990 C C . MET A 1 120 ? 22.390 -4.191 -33.273 1.00 75.00 120 MET A C 1
ATOM 992 O O . MET A 1 120 ? 21.757 -4.449 -32.253 1.00 75.00 120 MET A O 1
ATOM 996 N N . GLN A 1 121 ? 22.323 -3.006 -33.879 1.00 70.38 121 GLN A N 1
ATOM 997 C CA . GLN A 1 121 ? 21.431 -1.939 -33.429 1.00 70.38 121 GLN A CA 1
ATOM 998 C C . GLN A 1 121 ? 19.958 -2.329 -33.598 1.00 70.38 121 GLN A C 1
ATOM 1000 O O . GLN A 1 121 ? 19.181 -2.100 -32.678 1.00 70.38 121 GLN A O 1
ATOM 1005 N N . ALA A 1 122 ? 19.584 -2.959 -34.718 1.00 75.88 122 ALA A N 1
ATOM 1006 C CA . ALA A 1 122 ? 18.226 -3.457 -34.944 1.00 75.88 122 ALA A CA 1
ATOM 1007 C C . ALA A 1 122 ? 17.801 -4.495 -33.892 1.00 75.88 122 ALA A C 1
ATOM 1009 O O . ALA A 1 122 ? 16.767 -4.316 -33.252 1.00 75.88 122 ALA A O 1
ATOM 1010 N N . ASN A 1 123 ? 18.633 -5.513 -33.641 1.00 78.88 123 ASN A N 1
ATOM 1011 C CA . ASN A 1 123 ? 18.346 -6.536 -32.627 1.00 78.88 123 ASN A CA 1
ATOM 1012 C C . ASN A 1 123 ? 18.230 -5.937 -31.218 1.00 78.88 123 ASN A C 1
ATOM 1014 O O . ASN A 1 123 ? 17.403 -6.361 -30.413 1.00 78.88 123 ASN A O 1
ATOM 1018 N N . GLU A 1 124 ? 19.066 -4.946 -30.904 1.00 77.50 124 GLU A N 1
ATOM 1019 C CA . GLU A 1 124 ? 19.046 -4.296 -29.597 1.00 77.50 124 GLU A CA 1
ATOM 1020 C C . GLU A 1 124 ? 17.795 -3.432 -29.409 1.00 77.50 124 GLU A C 1
ATOM 1022 O O . GLU A 1 124 ? 17.185 -3.450 -28.342 1.00 77.50 124 GLU A O 1
ATOM 1027 N N . ILE A 1 125 ? 17.375 -2.722 -30.457 1.00 75.31 125 ILE A N 1
ATOM 1028 C CA . ILE A 1 125 ? 16.124 -1.961 -30.466 1.00 75.31 125 ILE A CA 1
ATOM 1029 C C . ILE A 1 125 ? 14.927 -2.902 -30.281 1.00 75.31 125 ILE A C 1
ATOM 1031 O O . ILE A 1 125 ? 14.085 -2.638 -29.426 1.00 75.31 125 ILE A O 1
ATOM 1035 N N . GLU A 1 126 ? 14.868 -4.016 -31.015 1.00 78.38 126 GLU A N 1
ATOM 1036 C CA . GLU A 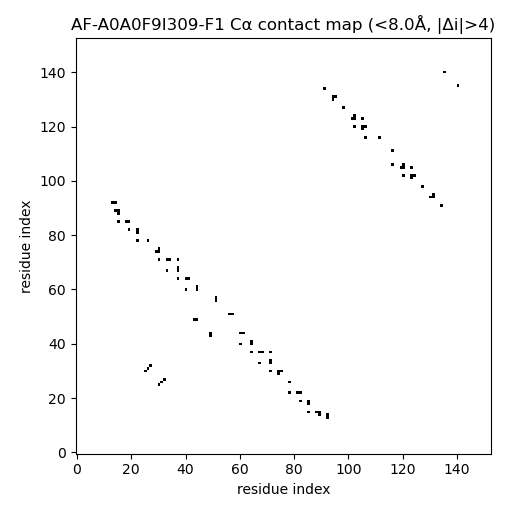1 126 ? 13.806 -5.023 -30.876 1.00 78.38 126 GLU A CA 1
ATOM 1037 C C . GLU A 1 126 ? 13.735 -5.576 -29.444 1.00 78.38 126 GLU A C 1
ATOM 1039 O O . GLU A 1 126 ? 12.666 -5.592 -28.833 1.00 78.38 126 GLU A O 1
ATOM 1044 N N . ARG A 1 127 ? 14.886 -5.926 -28.855 1.00 78.12 127 ARG A N 1
ATOM 1045 C CA . ARG A 1 127 ? 14.985 -6.390 -27.463 1.00 78.12 127 ARG A CA 1
ATOM 1046 C C . ARG A 1 127 ? 14.464 -5.353 -26.464 1.00 78.12 127 ARG A C 1
ATOM 1048 O O . ARG A 1 127 ? 13.766 -5.712 -25.515 1.00 78.12 127 ARG A O 1
ATOM 1055 N N . ILE A 1 128 ? 14.801 -4.077 -26.657 1.00 76.81 128 ILE A N 1
ATOM 1056 C CA . ILE A 1 128 ? 14.335 -2.973 -25.806 1.00 76.81 128 ILE A CA 1
ATOM 1057 C C . ILE A 1 128 ? 12.816 -2.814 -25.920 1.00 76.81 128 ILE A C 1
ATOM 1059 O O . ILE A 1 128 ? 12.134 -2.761 -24.897 1.00 76.81 128 ILE A O 1
ATOM 1063 N N . PHE A 1 129 ? 12.276 -2.801 -27.142 1.00 74.56 129 PHE A N 1
ATOM 1064 C CA . PHE A 1 129 ? 10.834 -2.695 -27.365 1.00 74.56 129 PHE A CA 1
ATOM 1065 C C . PHE A 1 129 ? 10.064 -3.871 -26.767 1.00 74.56 129 PHE A C 1
ATOM 1067 O O . PHE A 1 129 ? 9.044 -3.640 -26.120 1.00 74.56 129 PHE A O 1
ATOM 1074 N N . GLN A 1 130 ? 10.563 -5.101 -26.907 1.00 78.69 130 GLN A N 1
ATOM 1075 C CA . GLN A 1 130 ? 9.935 -6.270 -26.292 1.00 78.69 130 GLN A CA 1
ATOM 1076 C C . GLN A 1 130 ? 9.947 -6.169 -24.761 1.00 78.69 130 GLN A C 1
ATOM 1078 O O . GLN A 1 130 ? 8.926 -6.394 -24.121 1.00 78.69 130 GLN A O 1
ATOM 1083 N N . THR A 1 131 ? 11.066 -5.731 -24.175 1.00 78.19 131 THR A N 1
ATOM 1084 C CA . THR A 1 131 ? 11.179 -5.530 -22.720 1.00 78.19 131 THR A CA 1
ATOM 1085 C C . THR A 1 131 ? 10.159 -4.500 -22.217 1.00 78.19 131 THR A C 1
ATOM 1087 O O . THR A 1 131 ? 9.513 -4.716 -21.193 1.00 78.19 131 THR A O 1
ATOM 1090 N N . PHE A 1 132 ? 9.971 -3.389 -22.939 1.00 75.06 132 PHE A N 1
ATOM 1091 C CA . PHE A 1 132 ? 8.943 -2.403 -22.596 1.00 75.06 132 PHE A CA 1
ATOM 1092 C C . PHE A 1 132 ? 7.531 -2.945 -22.785 1.00 75.06 132 PHE A C 1
ATOM 1094 O O . PHE A 1 132 ? 6.671 -2.695 -21.946 1.00 75.06 132 PHE A O 1
ATOM 1101 N N . TYR A 1 133 ? 7.285 -3.694 -23.856 1.00 74.06 133 TYR A N 1
ATOM 1102 C CA . TYR A 1 133 ? 5.983 -4.291 -24.115 1.00 74.06 133 TYR A CA 1
ATOM 1103 C C . TYR A 1 133 ? 5.579 -5.266 -23.004 1.00 74.06 133 TYR A C 1
ATOM 1105 O O . TYR A 1 133 ? 4.469 -5.172 -22.482 1.00 74.06 133 TYR A O 1
ATOM 1113 N N . ASP A 1 134 ? 6.497 -6.131 -22.574 1.00 78.19 134 ASP A N 1
ATOM 1114 C CA . ASP A 1 134 ? 6.260 -7.095 -21.498 1.00 78.19 134 ASP A CA 1
ATOM 1115 C C . ASP A 1 134 ? 6.048 -6.400 -20.144 1.00 78.19 134 ASP A C 1
ATOM 1117 O O . ASP A 1 134 ? 5.196 -6.817 -19.359 1.00 78.19 134 ASP A O 1
ATOM 1121 N N . ALA A 1 135 ? 6.768 -5.302 -19.882 1.00 71.38 135 ALA A N 1
ATOM 1122 C CA . ALA A 1 135 ? 6.593 -4.501 -18.670 1.00 71.38 135 ALA A CA 1
ATOM 1123 C C . ALA A 1 135 ? 5.263 -3.719 -18.654 1.00 71.38 135 ALA A C 1
ATOM 1125 O O . ALA A 1 135 ? 4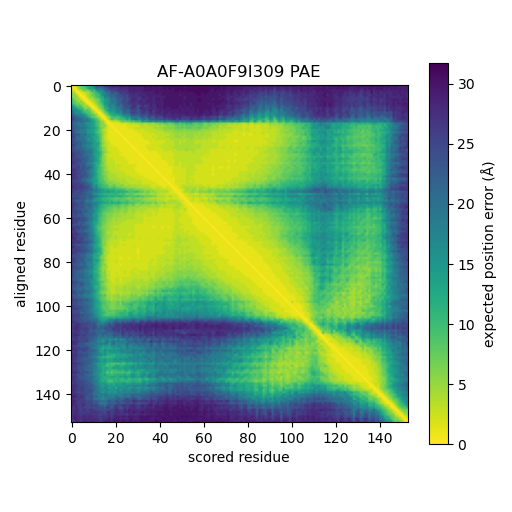.664 -3.532 -17.594 1.00 71.38 135 ALA A O 1
ATOM 1126 N N . LEU A 1 136 ? 4.781 -3.274 -19.819 1.00 68.69 136 LEU A N 1
ATOM 1127 C CA . LEU A 1 136 ? 3.528 -2.523 -19.965 1.00 68.69 136 LEU A CA 1
ATOM 1128 C C . LEU A 1 136 ? 2.290 -3.423 -20.102 1.00 68.69 136 LEU A C 1
ATOM 1130 O O . LEU A 1 136 ? 1.188 -3.000 -19.751 1.00 68.69 136 LEU A O 1
ATOM 1134 N N . GLY A 1 137 ? 2.443 -4.656 -20.592 1.00 69.50 137 GLY A N 1
ATOM 1135 C CA . GLY A 1 137 ? 1.350 -5.603 -20.837 1.00 69.50 137 GLY A CA 1
ATOM 1136 C C . GLY A 1 137 ? 0.420 -5.833 -19.633 1.00 69.50 137 GLY A C 1
ATOM 1137 O O . GLY A 1 137 ? -0.804 -5.747 -19.795 1.00 69.50 137 GLY A O 1
ATOM 1138 N N . PRO A 1 138 ? 0.945 -6.052 -18.412 1.00 71.81 138 PRO A N 1
ATOM 1139 C CA . PRO A 1 138 ? 0.132 -6.207 -17.205 1.00 71.81 138 PRO A CA 1
ATOM 1140 C C . PRO A 1 138 ? -0.727 -4.985 -16.864 1.00 71.81 138 PRO A C 1
ATOM 1142 O O . PRO A 1 138 ? -1.788 -5.140 -16.260 1.00 71.81 138 PRO A O 1
ATOM 1145 N N . LEU A 1 139 ? -0.309 -3.781 -17.273 1.00 62.91 139 LEU A N 1
ATOM 1146 C CA . LEU A 1 139 ? -1.008 -2.538 -16.943 1.00 62.91 139 LEU A CA 1
ATOM 1147 C C . LEU A 1 139 ? -2.316 -2.369 -17.728 1.00 62.91 139 LEU A C 1
ATOM 1149 O O . LEU A 1 139 ? -3.112 -1.500 -17.379 1.00 62.91 139 LEU A O 1
ATOM 1153 N N . LYS A 1 140 ? -2.548 -3.176 -18.782 1.00 63.62 140 LYS A N 1
ATOM 1154 C CA . LYS A 1 140 ? -3.740 -3.119 -19.655 1.00 63.62 140 LYS A CA 1
ATOM 1155 C C . LYS A 1 140 ? -4.134 -1.685 -20.030 1.00 63.62 140 LYS A C 1
ATOM 1157 O O . LYS A 1 140 ? -5.319 -1.364 -20.137 1.00 63.62 140 LYS A O 1
ATOM 1162 N N . LEU A 1 141 ? -3.142 -0.811 -20.200 1.00 57.75 141 LEU A N 1
ATOM 1163 C CA . LEU A 1 141 ? -3.399 0.584 -20.511 1.00 57.75 141 LEU A CA 1
ATOM 1164 C C . LEU A 1 141 ? -4.042 0.636 -21.896 1.00 57.75 141 LEU A C 1
ATOM 1166 O O . LEU A 1 141 ? -3.489 0.060 -22.838 1.00 57.75 141 LEU A O 1
ATOM 1170 N N . PRO A 1 142 ? -5.187 1.318 -22.062 1.00 49.88 142 PRO A N 1
ATOM 1171 C CA . PRO A 1 142 ? -5.664 1.657 -23.385 1.00 49.88 142 PRO A CA 1
ATOM 1172 C C . PRO A 1 142 ? -4.667 2.663 -23.963 1.00 49.88 142 PRO A C 1
ATOM 1174 O O . PRO A 1 142 ? -4.791 3.869 -23.757 1.00 49.88 142 PRO A O 1
ATOM 1177 N N . LEU A 1 143 ? -3.640 2.160 -24.648 1.00 51.78 143 LEU A N 1
ATOM 1178 C CA . LEU A 1 143 ? -2.724 2.974 -25.431 1.00 51.78 143 LEU A CA 1
ATOM 1179 C C . LEU A 1 143 ? -3.534 3.539 -26.597 1.00 51.78 143 LEU A C 1
ATOM 1181 O O . LEU A 1 143 ? -3.612 2.945 -27.670 1.00 51.78 143 LEU A O 1
ATOM 1185 N N . GLN A 1 144 ? -4.210 4.666 -26.368 1.00 49.22 144 GLN A N 1
ATOM 1186 C CA . GLN A 1 144 ? -4.744 5.439 -27.472 1.00 49.22 144 GLN A CA 1
ATOM 1187 C C . GLN A 1 144 ? -3.540 6.000 -28.224 1.00 49.22 144 GLN A C 1
ATOM 1189 O O . GLN A 1 144 ? -2.758 6.738 -27.616 1.00 49.22 144 GLN A O 1
ATOM 1194 N N . PRO A 1 145 ? -3.351 5.666 -29.511 1.00 46.91 145 PRO A N 1
ATOM 1195 C CA . PRO A 1 145 ? -2.320 6.317 -30.292 1.00 46.91 145 PRO A CA 1
ATOM 1196 C C . PRO A 1 145 ? -2.586 7.820 -30.228 1.00 46.91 145 PRO A C 1
ATOM 1198 O O . PRO A 1 145 ? -3.691 8.281 -30.539 1.00 46.91 145 PRO A O 1
ATOM 1201 N N . THR A 1 146 ? -1.593 8.590 -29.778 1.00 45.09 146 THR A N 1
ATOM 1202 C CA . THR A 1 146 ? -1.629 10.041 -29.917 1.00 45.09 146 THR A CA 1
ATOM 1203 C C . THR A 1 146 ? -1.883 10.312 -31.389 1.00 45.09 146 THR A C 1
ATOM 1205 O O . THR A 1 146 ? -1.120 9.870 -32.248 1.00 45.09 146 THR A O 1
ATOM 1208 N N . LYS A 1 147 ? -3.000 10.981 -31.694 1.00 45.12 147 LYS A N 1
ATOM 1209 C CA . LYS A 1 147 ? -3.275 11.479 -33.039 1.00 45.12 147 LYS A CA 1
ATOM 1210 C C . LYS A 1 147 ? -2.160 12.467 -33.367 1.00 45.12 147 LYS A C 1
ATOM 1212 O O . LYS A 1 147 ? -2.284 13.651 -33.066 1.00 45.12 147 LYS A O 1
ATOM 1217 N N . TYR A 1 148 ? -1.056 11.980 -33.929 1.00 45.19 148 TYR A N 1
ATOM 1218 C CA . TYR A 1 148 ? -0.132 12.823 -34.661 1.00 45.19 148 TYR A CA 1
ATOM 1219 C C . TYR A 1 148 ? -0.985 13.447 -35.756 1.00 45.19 148 TYR A C 1
ATOM 1221 O O . TYR A 1 148 ? -1.420 12.762 -36.680 1.00 45.19 148 TYR A O 1
ATOM 1229 N N . LYS A 1 149 ? -1.311 14.731 -35.596 1.00 44.47 149 LYS A N 1
ATOM 1230 C CA . LYS A 1 149 ? -1.732 15.529 -36.734 1.00 44.47 149 LYS A CA 1
ATOM 1231 C C . LYS A 1 149 ? -0.539 15.498 -37.676 1.00 44.47 149 LYS A C 1
ATOM 1233 O O . LYS A 1 149 ? 0.494 16.095 -37.391 1.00 44.47 149 LYS A O 1
ATOM 1238 N N . GLN A 1 150 ? -0.649 14.686 -38.719 1.00 45.94 150 GLN A N 1
ATOM 1239 C CA . GLN A 1 150 ? 0.113 14.915 -39.926 1.00 45.94 150 GLN A CA 1
ATOM 1240 C C . GLN A 1 150 ? -0.382 16.270 -40.415 1.00 45.94 150 GLN A C 1
ATOM 1242 O O . GLN A 1 150 ? -1.480 16.370 -40.957 1.00 45.94 150 GLN A O 1
ATOM 1247 N N . ASP A 1 151 ? 0.358 17.327 -40.094 1.00 47.09 151 ASP A N 1
ATOM 1248 C CA . ASP A 1 151 ? 0.218 18.569 -40.832 1.00 47.09 151 ASP A CA 1
ATOM 1249 C C . ASP A 1 151 ? 0.735 18.243 -42.238 1.00 47.09 151 ASP A C 1
ATOM 1251 O O . ASP A 1 151 ? 1.940 18.208 -42.487 1.00 47.09 151 ASP A O 1
ATOM 1255 N N . GLU A 1 152 ? -0.196 17.852 -43.108 1.00 42.47 152 GLU A N 1
ATOM 1256 C CA . GLU A 1 152 ? 0.015 17.733 -44.544 1.00 42.47 152 GLU A CA 1
ATOM 1257 C C . GLU A 1 152 ? 0.446 19.110 -45.067 1.00 42.47 152 GLU A C 1
ATOM 1259 O O . GLU A 1 152 ? -0.332 20.063 -45.034 1.00 42.47 152 GLU A O 1
ATOM 1264 N N . ASN A 1 153 ? 1.695 19.203 -45.522 1.00 37.41 153 ASN A N 1
ATOM 1265 C CA . ASN A 1 153 ? 2.184 20.223 -46.447 1.00 37.41 153 ASN A CA 1
ATOM 1266 C C . ASN A 1 153 ? 2.979 19.525 -47.547 1.00 37.41 153 ASN A C 1
ATOM 1268 O O . ASN A 1 153 ? 3.858 18.705 -47.192 1.00 37.41 153 ASN A O 1
#

Radius of gyration: 27.22 Å; Cα contacts (8 Å, |Δi|>4): 52; chains: 1; bounding box: 60×49×80 Å

Nearest PDB structures (foldseek):
  6z0c-assembly1_A  TM=4.933E-01  e=2.278E+00  Escherichia coli
  7udc-assembly1_B  TM=4.483E-01  e=2.686E+00  Rattus norvegicus

pLDDT: mean 75.91, std 18.42, range [36.94, 96.38]

Secondary structure (DSSP, 8-state):
--STTGGGTT----STHHHHHHHHHHIIIIIHHHHHHHHHHHHHHH-TT---S-HHHHHHHHHHHHHHHHHHHHHHHHHHHHHHHHHHHHHHHHHHHHHHHHHHHHHT-TT--HHHHHHHHHHHHHHHHHHHHHHHGGGT---PPP-------

Solvent-accessible surface area (backbone atoms only — not comparable to full-atom values): 9122 Å² total; per-residue (Å²): 144,81,66,74,68,67,72,65,71,75,73,81,62,97,58,64,58,68,58,54,49,52,52,50,51,44,36,66,71,50,44,54,56,44,51,56,50,48,54,52,49,49,54,53,73,70,36,86,82,59,84,67,95,40,72,66,58,50,48,55,52,48,54,53,45,56,50,47,50,54,53,50,52,52,48,50,52,53,50,51,55,51,50,53,49,48,50,51,49,52,51,50,49,50,51,51,52,52,38,52,52,52,48,52,59,62,72,64,56,80,91,63,58,71,69,62,49,51,55,51,49,51,55,48,50,51,52,40,52,50,54,51,47,62,68,47,56,82,68,68,66,85,78,68,75,76,80,73,76,77,79,84,127

Foldseek 3Di:
DPDVVVVPPPPPDPACVVLVVVLVVCCVPPQVVLVVVLVVLVCQLPDPPRDDPDPVSNVVSVVVSVVSVVVNVVSVVVSVVSVVVSVLSVVLVVLVVVLVVQLCVLQPDPDDDPVVSVVSNVVSVVVSVVSNCVSCVVVPDPPDPDPPPPPDD